Protein AF-A0A3C0NAW1-F1 (afdb_monomer_lite)

Sequence (76 aa):
QALPQTLAYMMANPNSEMPGFGMITTGDDYIFIKLNQQVRQYALSDKFTAISRDENNNLFRVLRVIKRITGLLVQP

Foldseek 3Di:
DCPVVQVVVLLPPPDLVDWDKDWDDPPFKIKIKTARVVVRDMDIDPIFGCPDPDPPRSVVVVVVVVVVVVVVVDDD

pLDDT: mean 88.18, std 10.84, range [49.16, 97.0]

Structure (mmCIF, N/CA/C/O backbone):
data_AF-A0A3C0NAW1-F1
#
_entry.id   AF-A0A3C0NAW1-F1
#
loop_
_atom_site.group_PDB
_atom_site.id
_atom_site.type_symbol
_atom_site.label_atom_id
_atom_site.label_alt_id
_atom_site.label_comp_id
_atom_site.label_asym_id
_atom_site.label_entity_id
_atom_site.label_seq_id
_atom_site.pdbx_PDB_ins_code
_atom_site.Cartn_x
_atom_site.Cartn_y
_atom_site.Cartn_z
_atom_site.occupancy
_atom_site.B_iso_or_equiv
_atom_site.auth_seq_id
_atom_site.auth_comp_id
_atom_site.auth_asym_id
_atom_site.auth_atom_id
_atom_site.pdbx_PDB_model_num
ATOM 1 N N . GLN A 1 1 ? 3.454 -11.136 -0.113 1.00 66.00 1 GLN A N 1
ATOM 2 C CA . GLN A 1 1 ? 4.103 -11.693 1.095 1.00 66.00 1 GLN A CA 1
ATOM 3 C C . GLN A 1 1 ? 3.948 -10.809 2.337 1.00 66.00 1 GLN A C 1
ATOM 5 O O . GLN A 1 1 ? 4.089 -11.346 3.424 1.00 66.00 1 GLN A O 1
ATOM 10 N N . ALA A 1 2 ? 3.604 -9.514 2.218 1.00 91.00 2 ALA A N 1
ATOM 11 C CA . ALA A 1 2 ? 3.514 -8.627 3.385 1.00 91.00 2 ALA A CA 1
ATOM 12 C C . ALA A 1 2 ? 2.102 -8.356 3.953 1.00 91.00 2 ALA A C 1
ATOM 14 O O . ALA A 1 2 ? 1.947 -7.553 4.865 1.00 91.00 2 ALA A O 1
ATOM 15 N N . LEU A 1 3 ? 1.060 -8.998 3.418 1.00 94.50 3 LEU A N 1
ATOM 16 C CA . LEU A 1 3 ? -0.323 -8.619 3.716 1.00 94.50 3 LEU A CA 1
ATOM 17 C C . LEU A 1 3 ? -0.726 -8.795 5.192 1.00 94.50 3 LEU A C 1
ATOM 19 O O . LEU A 1 3 ? -1.237 -7.825 5.752 1.00 94.50 3 LEU A O 1
ATOM 23 N N . PRO A 1 4 ? -0.490 -9.949 5.852 1.00 94.88 4 PRO A N 1
ATOM 24 C CA . PRO A 1 4 ? -0.888 -10.120 7.250 1.00 94.88 4 PRO A CA 1
ATOM 25 C C . PRO A 1 4 ? -0.238 -9.096 8.187 1.00 94.88 4 PRO A C 1
ATOM 27 O O . PRO A 1 4 ? -0.926 -8.483 9.000 1.00 94.88 4 PRO A O 1
ATOM 30 N N . GLN A 1 5 ? 1.068 -8.857 8.042 1.00 94.94 5 GLN A N 1
ATOM 31 C CA . GLN A 1 5 ? 1.785 -7.888 8.868 1.00 94.94 5 GLN A CA 1
ATOM 32 C C . GLN A 1 5 ? 1.351 -6.450 8.575 1.00 94.94 5 GLN A C 1
ATOM 34 O O . GLN A 1 5 ? 1.165 -5.678 9.511 1.00 94.94 5 GLN A O 1
ATOM 39 N N . THR A 1 6 ? 1.118 -6.082 7.310 1.00 95.44 6 THR A N 1
ATOM 40 C CA . THR A 1 6 ? 0.632 -4.736 6.982 1.00 95.44 6 THR A CA 1
ATOM 41 C C . THR A 1 6 ? -0.761 -4.502 7.560 1.00 95.44 6 THR A C 1
ATOM 43 O O . THR A 1 6 ? -0.996 -3.454 8.154 1.00 95.44 6 THR A O 1
ATOM 46 N N . LEU A 1 7 ? -1.666 -5.482 7.471 1.00 96.06 7 LEU A N 1
ATOM 47 C CA . LEU A 1 7 ? -2.987 -5.382 8.095 1.00 96.06 7 LEU A CA 1
ATOM 48 C C . LEU A 1 7 ? -2.896 -5.272 9.620 1.00 96.06 7 LEU A C 1
ATOM 50 O O . LEU A 1 7 ? -3.624 -4.468 10.194 1.00 96.06 7 LEU A O 1
ATOM 54 N N . ALA A 1 8 ? -1.994 -6.013 10.273 1.00 95.38 8 ALA A N 1
ATOM 55 C CA . ALA A 1 8 ? -1.780 -5.902 11.717 1.00 95.38 8 ALA A CA 1
ATOM 56 C C . ALA A 1 8 ? -1.379 -4.474 12.128 1.00 95.38 8 ALA A C 1
ATOM 58 O O . ALA A 1 8 ? -1.971 -3.915 13.049 1.00 95.38 8 ALA A O 1
ATOM 59 N N . TYR A 1 9 ? -0.453 -3.848 11.394 1.00 95.00 9 TYR A N 1
ATOM 60 C CA . TYR A 1 9 ? -0.099 -2.439 11.601 1.00 95.00 9 TYR A CA 1
ATOM 61 C C . TYR A 1 9 ? -1.278 -1.491 11.346 1.00 95.00 9 TYR A C 1
ATOM 63 O O . TYR A 1 9 ? -1.510 -0.577 12.131 1.00 95.00 9 TYR A O 1
ATOM 71 N N . MET A 1 10 ? -2.044 -1.703 10.272 1.00 94.94 10 MET A N 1
ATOM 72 C CA . MET A 1 10 ? -3.191 -0.849 9.940 1.00 94.94 10 MET A CA 1
ATOM 73 C C . MET A 1 10 ? -4.332 -0.960 10.964 1.00 94.94 10 MET A C 1
ATOM 75 O O . MET A 1 10 ? -4.984 0.042 11.245 1.00 94.94 10 MET A O 1
ATOM 79 N N . MET A 1 11 ? -4.571 -2.147 11.532 1.00 94.69 11 MET A N 1
ATOM 80 C CA . MET A 1 11 ? -5.569 -2.377 12.590 1.00 94.69 11 MET A CA 1
ATOM 81 C C . MET A 1 11 ? -5.159 -1.778 13.938 1.00 94.69 11 MET A C 1
ATOM 83 O O . MET A 1 11 ? -6.016 -1.513 14.771 1.00 94.69 11 MET A O 1
ATOM 87 N N . ALA A 1 12 ? -3.865 -1.534 14.159 1.00 94.00 12 ALA A N 1
ATOM 88 C CA . ALA A 1 12 ? -3.390 -0.838 15.351 1.00 94.00 12 ALA A CA 1
ATOM 89 C C . ALA A 1 12 ? -3.662 0.681 15.312 1.00 94.00 12 ALA A C 1
ATOM 91 O O . ALA A 1 12 ? -3.397 1.368 16.296 1.00 94.00 12 ALA A O 1
ATOM 92 N N . ASN A 1 13 ? -4.181 1.223 14.200 1.00 90.31 13 ASN A N 1
ATOM 93 C CA . ASN A 1 13 ? -4.579 2.626 14.118 1.00 90.31 13 ASN A CA 1
ATOM 94 C C . ASN A 1 13 ? -5.781 2.894 15.051 1.00 90.31 13 ASN A C 1
ATOM 96 O O . ASN A 1 13 ? -6.861 2.355 14.788 1.00 90.31 13 ASN A O 1
ATOM 100 N N . PRO A 1 14 ? -5.634 3.751 16.085 1.00 88.94 14 PRO A N 1
ATOM 101 C CA . PRO A 1 14 ? -6.694 4.016 17.057 1.00 88.94 14 PRO A CA 1
ATOM 102 C C . PRO A 1 14 ? -7.883 4.774 16.454 1.00 88.94 14 PRO A C 1
ATOM 104 O O . PRO A 1 14 ? -8.990 4.697 16.985 1.00 88.94 14 PRO A O 1
ATOM 107 N N . ASN A 1 15 ? -7.682 5.492 15.344 1.00 87.38 15 ASN A N 1
ATOM 108 C CA . ASN A 1 15 ? -8.766 6.161 14.642 1.00 87.38 15 ASN A CA 1
ATOM 109 C C . ASN A 1 15 ? -9.401 5.211 13.618 1.00 87.38 15 ASN A C 1
ATOM 111 O O . ASN A 1 15 ? -8.872 4.998 12.524 1.00 87.38 15 ASN A O 1
ATOM 115 N N . SER A 1 16 ? -10.550 4.652 13.992 1.00 87.38 16 SER A N 1
ATOM 116 C CA . SER A 1 16 ? -11.326 3.725 13.165 1.00 87.38 16 SER A CA 1
ATOM 117 C C . SER A 1 16 ? -12.500 4.384 12.432 1.00 87.38 16 SER A C 1
ATOM 119 O O . SER A 1 16 ? -13.205 3.696 11.699 1.00 87.38 16 SER A O 1
ATOM 121 N N . GLU A 1 17 ? -12.712 5.696 12.591 1.00 88.62 17 GLU A N 1
ATOM 122 C CA . GLU A 1 17 ? -13.859 6.408 12.006 1.00 88.62 17 GLU A CA 1
ATOM 123 C C . GLU A 1 17 ? -13.761 6.541 10.483 1.00 88.62 17 GLU A C 1
ATOM 125 O O . GLU A 1 17 ? -14.778 6.603 9.793 1.00 88.62 17 GLU A O 1
ATOM 130 N N . MET A 1 18 ? -12.538 6.549 9.947 1.00 87.69 18 MET A N 1
ATOM 131 C CA . MET A 1 18 ? -12.279 6.645 8.513 1.00 87.69 18 MET A CA 1
ATOM 132 C C . MET A 1 18 ? -11.502 5.429 7.997 1.00 87.69 18 MET A C 1
ATOM 134 O O . MET A 1 18 ? -10.668 4.869 8.715 1.00 87.69 18 MET A O 1
ATOM 138 N N . PRO A 1 19 ? -11.719 5.019 6.731 1.00 91.31 19 PRO A N 1
ATOM 139 C CA . PRO A 1 19 ? -10.898 3.991 6.112 1.00 91.31 19 PRO A CA 1
ATOM 140 C C . PRO A 1 19 ? -9.415 4.381 6.097 1.00 91.31 19 PRO A C 1
ATOM 142 O O . PRO A 1 19 ? -9.054 5.467 5.646 1.00 91.31 19 PRO A O 1
ATOM 145 N N . GLY A 1 20 ? -8.557 3.464 6.537 1.00 92.62 20 GLY A N 1
ATOM 146 C CA . GLY A 1 20 ? -7.106 3.604 6.459 1.00 92.62 20 GLY A CA 1
ATOM 147 C C . GLY A 1 20 ? -6.567 3.110 5.119 1.00 92.62 20 GLY A C 1
ATOM 148 O O . GLY A 1 20 ? -7.065 2.128 4.562 1.00 92.62 20 GLY A O 1
ATOM 149 N N . PHE A 1 21 ? -5.518 3.761 4.617 1.00 94.00 21 PHE A N 1
ATOM 150 C CA . PHE A 1 21 ? -4.806 3.348 3.408 1.00 94.00 21 PHE A CA 1
ATOM 151 C C . PHE A 1 21 ? -3.391 2.887 3.750 1.00 94.00 21 PHE A C 1
ATOM 153 O O . PHE A 1 21 ? -2.721 3.483 4.589 1.00 94.00 21 PHE A O 1
ATOM 160 N N . GLY A 1 22 ? -2.943 1.820 3.096 1.00 93.62 22 GLY A N 1
ATOM 161 C CA . GLY A 1 22 ? -1.609 1.252 3.254 1.00 93.62 22 GLY A CA 1
ATOM 162 C C . GLY A 1 22 ? -1.029 0.826 1.912 1.00 93.62 22 GLY A C 1
ATOM 163 O O . GLY A 1 22 ? -1.726 0.797 0.896 1.00 93.62 22 GLY A O 1
ATOM 164 N N . MET A 1 23 ? 0.256 0.489 1.906 1.00 95.12 23 MET A N 1
ATOM 165 C CA . MET A 1 23 ? 0.950 0.023 0.712 1.00 95.12 23 MET A CA 1
ATOM 166 C C . MET A 1 23 ? 1.961 -1.058 1.081 1.00 95.12 23 MET A C 1
ATOM 168 O O . M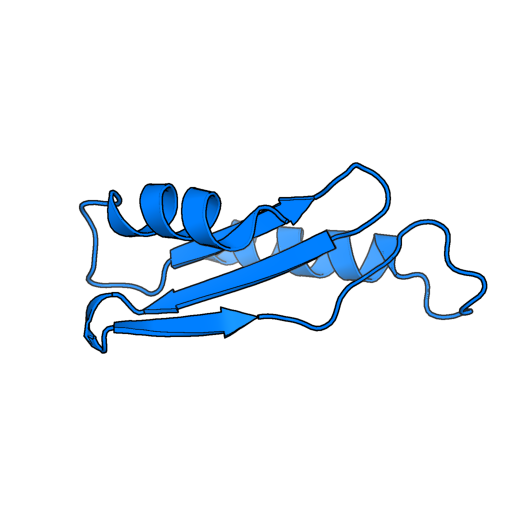ET A 1 23 ? 2.713 -0.914 2.041 1.00 95.12 23 MET A O 1
ATOM 172 N N . ILE A 1 24 ? 1.989 -2.125 0.290 1.00 95.56 24 ILE A N 1
ATOM 173 C CA . ILE A 1 24 ? 3.068 -3.110 0.287 1.00 95.56 24 ILE A CA 1
ATOM 174 C C . ILE A 1 24 ? 3.946 -2.804 -0.915 1.00 95.56 24 ILE A C 1
ATOM 176 O O . ILE A 1 24 ? 3.429 -2.687 -2.027 1.00 95.56 24 ILE A O 1
ATOM 180 N N . THR A 1 25 ? 5.258 -2.715 -0.710 1.00 92.50 25 THR A N 1
ATOM 181 C CA . THR A 1 25 ? 6.205 -2.556 -1.812 1.00 92.50 25 THR A CA 1
ATOM 182 C C . THR A 1 25 ? 7.509 -3.309 -1.579 1.00 92.50 25 THR A C 1
ATOM 184 O O . THR A 1 25 ? 7.949 -3.462 -0.440 1.00 92.50 25 THR A O 1
ATOM 187 N N . THR A 1 26 ? 8.110 -3.791 -2.667 1.00 89.69 26 THR A N 1
ATOM 188 C CA . THR A 1 26 ? 9.457 -4.389 -2.711 1.00 89.69 26 THR A CA 1
ATOM 189 C C . THR A 1 26 ? 10.460 -3.512 -3.473 1.00 89.69 26 THR A C 1
ATOM 191 O O . THR A 1 26 ? 11.571 -3.953 -3.748 1.00 89.69 26 THR A O 1
ATOM 194 N N . GLY A 1 27 ? 10.070 -2.286 -3.841 1.00 81.88 27 GLY A N 1
ATOM 195 C CA . GLY A 1 27 ? 10.836 -1.385 -4.707 1.00 81.88 27 GLY A CA 1
ATOM 196 C C . GLY A 1 27 ? 10.435 -1.467 -6.182 1.00 81.88 27 GLY A C 1
ATOM 197 O O . GLY A 1 27 ? 10.395 -0.433 -6.836 1.00 81.88 27 GLY A O 1
ATOM 198 N N . ASP A 1 28 ? 10.075 -2.653 -6.682 1.00 89.12 28 ASP A N 1
ATOM 199 C CA . ASP A 1 28 ? 9.576 -2.832 -8.058 1.00 89.12 28 ASP A CA 1
ATOM 200 C C . ASP A 1 28 ? 8.078 -3.168 -8.103 1.00 89.12 28 ASP A C 1
ATOM 202 O O . ASP A 1 28 ? 7.367 -2.686 -8.977 1.00 89.12 28 ASP A O 1
ATOM 206 N N . ASP A 1 29 ? 7.557 -3.916 -7.125 1.00 92.62 29 ASP A N 1
ATOM 207 C CA . ASP A 1 29 ? 6.123 -4.202 -7.016 1.00 92.62 29 ASP A CA 1
ATOM 208 C C . ASP A 1 29 ? 5.437 -3.302 -5.977 1.00 92.62 29 ASP A C 1
ATOM 210 O O . ASP A 1 29 ? 6.008 -2.989 -4.928 1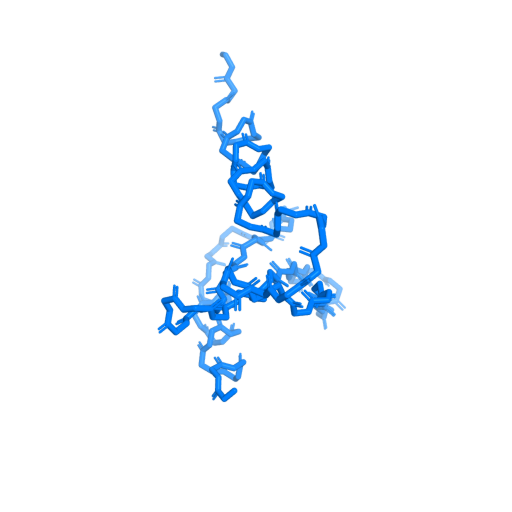.00 92.62 29 ASP A O 1
ATOM 214 N N . TYR A 1 30 ? 4.178 -2.943 -6.244 1.00 94.12 30 TYR A N 1
ATOM 215 C CA . TYR A 1 30 ? 3.331 -2.111 -5.390 1.00 94.12 30 TYR A CA 1
ATOM 216 C C . TYR A 1 30 ? 1.906 -2.669 -5.333 1.00 94.12 30 TYR A C 1
ATOM 218 O O . TYR A 1 30 ? 1.288 -2.931 -6.365 1.00 94.12 30 TYR A O 1
ATOM 226 N N . ILE A 1 31 ? 1.364 -2.811 -4.124 1.00 95.75 31 ILE A N 1
ATOM 227 C CA . ILE A 1 31 ? -0.045 -3.149 -3.875 1.00 95.75 31 ILE A CA 1
ATOM 228 C C . ILE A 1 31 ? -0.586 -2.159 -2.851 1.00 95.75 31 ILE A C 1
ATOM 230 O O . ILE A 1 31 ? -0.044 -2.048 -1.749 1.00 95.75 31 ILE A O 1
ATOM 234 N N . PHE A 1 32 ? -1.663 -1.461 -3.198 1.00 96.06 32 PHE A N 1
ATOM 235 C CA . PHE A 1 32 ? -2.369 -0.583 -2.274 1.00 96.06 32 PHE A CA 1
ATOM 236 C C . PHE A 1 32 ? -3.424 -1.366 -1.499 1.00 96.06 32 PHE A C 1
ATOM 238 O O . PHE A 1 32 ? -4.085 -2.252 -2.038 1.00 96.06 32 PHE A O 1
ATOM 245 N N . ILE A 1 33 ? -3.597 -1.004 -0.232 1.00 96.62 33 ILE A N 1
ATOM 246 C CA . ILE A 1 33 ? -4.571 -1.596 0.679 1.00 96.62 33 ILE A CA 1
ATOM 247 C C . ILE A 1 33 ? -5.505 -0.496 1.160 1.00 96.62 33 ILE A C 1
ATOM 249 O O . ILE A 1 33 ? -5.053 0.572 1.572 1.00 96.62 33 ILE A O 1
ATOM 253 N N . LYS A 1 34 ? -6.805 -0.781 1.166 1.00 95.56 34 LYS A N 1
ATOM 254 C CA . LYS A 1 34 ? -7.809 0.009 1.883 1.00 95.56 34 LYS A CA 1
ATOM 255 C C . LYS A 1 34 ? -8.397 -0.855 2.989 1.00 95.56 34 LYS A C 1
ATOM 257 O O . LYS A 1 34 ? -8.941 -1.909 2.684 1.00 95.56 34 LYS A O 1
ATOM 262 N N . LEU A 1 35 ? -8.316 -0.410 4.239 1.00 96.44 35 LEU A N 1
ATOM 263 C CA . LEU A 1 35 ? -8.912 -1.072 5.400 1.00 96.44 35 LEU A CA 1
ATOM 264 C C . LEU A 1 35 ? -10.062 -0.223 5.937 1.00 96.44 35 LEU A C 1
ATOM 266 O O . LEU A 1 35 ? -9.864 0.936 6.291 1.00 96.44 35 LEU A O 1
ATOM 270 N N . ASN A 1 36 ? -11.249 -0.809 6.048 1.00 95.62 36 ASN A N 1
ATOM 271 C CA . ASN A 1 36 ? -12.341 -0.256 6.834 1.00 95.62 36 ASN A CA 1
ATOM 272 C C . ASN A 1 36 ? -12.501 -1.093 8.110 1.00 95.62 36 ASN A C 1
ATOM 274 O O . ASN A 1 36 ? -13.015 -2.214 8.073 1.00 95.62 36 ASN A O 1
ATOM 278 N N . GLN A 1 37 ? -12.048 -0.535 9.235 1.00 93.38 37 GLN A N 1
ATOM 279 C CA . GLN A 1 37 ? -12.081 -1.208 10.532 1.00 93.38 37 GLN A CA 1
ATOM 280 C C . GLN A 1 37 ? -13.509 -1.377 11.074 1.00 93.38 37 GLN A C 1
ATOM 282 O O . GLN A 1 37 ? -13.788 -2.389 11.714 1.00 93.38 37 GLN A O 1
ATOM 287 N N . GLN A 1 38 ? -14.428 -0.453 10.763 1.00 92.81 38 GLN A N 1
ATOM 288 C CA . GLN A 1 38 ? -15.812 -0.498 11.254 1.00 92.81 38 GLN A CA 1
ATOM 289 C C . GLN A 1 38 ? -16.555 -1.734 10.742 1.00 92.81 38 GLN A C 1
ATOM 291 O O . GLN A 1 38 ? -17.241 -2.410 11.503 1.00 92.81 38 GLN A O 1
ATOM 296 N N . VAL A 1 39 ? -16.376 -2.063 9.459 1.00 95.38 39 VAL A N 1
ATOM 297 C CA . VAL A 1 39 ? -17.008 -3.237 8.828 1.00 95.38 39 VAL A CA 1
ATOM 298 C C . VAL A 1 39 ? -16.072 -4.445 8.733 1.00 95.38 39 VAL A C 1
ATOM 300 O O . VAL A 1 39 ? -16.456 -5.470 8.179 1.00 95.38 39 VAL A O 1
ATOM 303 N N . ARG A 1 40 ? -14.848 -4.340 9.272 1.00 93.31 40 ARG A N 1
ATOM 304 C CA . ARG A 1 40 ? -13.808 -5.388 9.257 1.00 93.31 40 ARG A CA 1
ATOM 305 C C . ARG A 1 40 ? -13.491 -5.92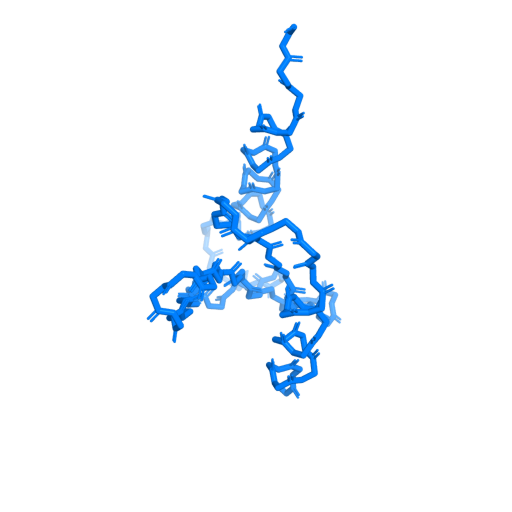0 7.855 1.00 93.31 40 ARG A C 1
ATOM 307 O O . ARG A 1 40 ? -13.274 -7.116 7.668 1.00 93.31 40 ARG A O 1
ATOM 314 N N . GLN A 1 41 ? -13.456 -5.032 6.865 1.00 96.31 41 GLN A N 1
ATOM 315 C CA . GLN A 1 41 ? -13.158 -5.390 5.477 1.00 96.31 41 GLN A CA 1
ATOM 316 C C . GLN A 1 41 ? -11.915 -4.672 4.983 1.00 96.31 41 GLN A C 1
ATOM 318 O O . GLN A 1 41 ? -11.668 -3.512 5.320 1.00 96.31 41 GLN A O 1
ATOM 323 N N . TYR A 1 42 ? -11.166 -5.352 4.123 1.00 97.00 42 TYR A N 1
ATOM 324 C CA . TYR A 1 42 ? -10.089 -4.744 3.367 1.00 97.00 42 TYR A CA 1
ATOM 325 C C . TYR A 1 42 ? -10.237 -5.054 1.880 1.00 97.00 42 TYR A C 1
ATOM 327 O O . TYR A 1 42 ? -10.833 -6.057 1.492 1.00 97.00 42 TYR A O 1
ATOM 335 N N . ALA A 1 43 ? -9.678 -4.178 1.058 1.00 96.81 43 ALA A N 1
ATOM 336 C CA . ALA A 1 43 ? -9.564 -4.361 -0.378 1.00 96.81 43 ALA A CA 1
ATOM 337 C C . ALA A 1 43 ? -8.118 -4.128 -0.812 1.00 96.81 43 ALA A C 1
ATOM 339 O O . ALA A 1 43 ? -7.389 -3.351 -0.187 1.00 96.81 43 ALA A O 1
ATOM 340 N N . LEU A 1 44 ? -7.730 -4.796 -1.895 1.00 97.00 44 LEU A N 1
ATOM 341 C CA . LEU A 1 44 ? -6.421 -4.674 -2.524 1.00 97.00 44 LEU A CA 1
ATOM 342 C C . LEU A 1 44 ? -6.593 -4.065 -3.913 1.00 97.00 44 LEU A C 1
ATOM 344 O O . LEU A 1 44 ? -7.585 -4.339 -4.588 1.00 97.00 44 LEU A O 1
ATOM 348 N N . SER A 1 45 ? -5.633 -3.251 -4.341 1.00 94.81 45 SER A N 1
ATOM 349 C CA . SER A 1 45 ? -5.502 -2.916 -5.757 1.00 94.81 45 SER A CA 1
ATOM 350 C C . SER A 1 45 ? -4.926 -4.092 -6.542 1.00 94.81 45 SER A C 1
ATOM 352 O O . SER A 1 45 ? -4.331 -5.008 -5.966 1.00 94.81 45 SER A O 1
ATOM 354 N N . ASP A 1 46 ? -4.980 -3.992 -7.869 1.00 91.94 46 ASP A N 1
ATOM 355 C CA . ASP A 1 46 ? -4.072 -4.753 -8.721 1.00 91.94 46 ASP A CA 1
ATOM 356 C C . ASP A 1 46 ? -2.611 -4.481 -8.333 1.00 91.94 46 ASP A C 1
ATOM 358 O O . ASP A 1 46 ? -2.274 -3.433 -7.759 1.00 91.94 46 ASP A O 1
ATOM 362 N N . LYS A 1 47 ? -1.737 -5.439 -8.647 1.00 92.19 47 LYS A N 1
ATOM 363 C CA . LYS A 1 47 ? -0.296 -5.277 -8.463 1.00 92.19 47 LYS A CA 1
ATOM 364 C C . LYS A 1 47 ? 0.261 -4.405 -9.584 1.00 92.19 47 LYS A C 1
ATOM 366 O O . LYS A 1 47 ? 0.141 -4.754 -10.755 1.00 92.19 47 LYS A O 1
ATOM 371 N N . PHE A 1 48 ? 0.918 -3.313 -9.217 1.00 91.44 48 PHE A N 1
ATOM 372 C CA . PHE A 1 48 ? 1.674 -2.482 -10.147 1.00 91.44 48 PHE A CA 1
ATOM 373 C C . PHE A 1 48 ? 3.145 -2.882 -10.095 1.00 91.44 48 PHE A C 1
ATOM 375 O O . PHE A 1 48 ? 3.708 -2.950 -9.007 1.00 91.44 48 PHE A O 1
ATOM 382 N N . THR A 1 49 ? 3.767 -3.095 -11.251 1.00 91.12 49 THR A N 1
ATOM 383 C CA . THR A 1 49 ? 5.216 -3.323 -11.366 1.00 91.12 49 THR A CA 1
ATOM 384 C C . THR A 1 49 ? 5.842 -2.102 -12.041 1.00 91.12 49 THR A C 1
ATOM 386 O O . THR A 1 49 ? 5.405 -1.729 -13.130 1.00 91.12 49 THR A O 1
ATOM 389 N N . ALA A 1 50 ? 6.804 -1.436 -11.394 1.00 84.38 50 ALA A N 1
ATOM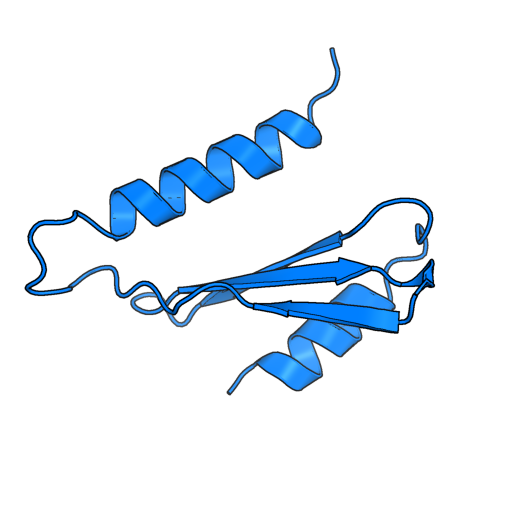 390 C CA . ALA A 1 50 ? 7.401 -0.191 -11.883 1.00 84.38 50 ALA A CA 1
ATOM 391 C C . ALA A 1 50 ? 8.173 -0.404 -13.185 1.00 84.38 50 ALA A C 1
ATOM 393 O O . ALA A 1 50 ? 7.997 0.375 -14.123 1.00 84.38 50 ALA A O 1
ATOM 394 N N . ILE A 1 51 ? 8.972 -1.469 -13.263 1.00 80.12 51 ILE A N 1
ATOM 395 C CA . ILE A 1 51 ? 9.706 -1.857 -14.468 1.00 80.12 51 ILE A CA 1
ATOM 396 C C . ILE A 1 51 ? 8.904 -2.933 -15.211 1.00 80.12 51 ILE A C 1
ATOM 398 O O . ILE A 1 51 ? 9.286 -4.097 -15.316 1.00 80.12 51 ILE A O 1
ATOM 402 N N . SER A 1 52 ? 7.737 -2.550 -15.732 1.00 72.31 52 SER A N 1
ATOM 403 C CA . SER A 1 52 ? 6.931 -3.415 -16.599 1.00 72.31 52 SER A CA 1
ATOM 404 C C . SER A 1 52 ? 7.189 -3.124 -18.078 1.00 72.31 52 SER A C 1
ATOM 406 O O . SER A 1 52 ? 7.347 -1.970 -18.460 1.00 72.31 52 SER A O 1
ATOM 408 N N . ARG A 1 53 ? 7.121 -4.154 -18.934 1.00 68.69 53 ARG A N 1
ATOM 409 C CA . ARG A 1 53 ? 7.087 -3.991 -20.406 1.00 68.69 53 ARG A CA 1
ATOM 410 C C . ARG A 1 53 ? 5.766 -3.403 -20.931 1.00 68.69 53 ARG A C 1
ATOM 412 O O . ARG A 1 53 ? 5.633 -3.191 -22.128 1.00 68.69 53 ARG A O 1
ATOM 419 N N . ASP A 1 54 ? 4.795 -3.197 -20.046 1.00 65.19 54 ASP A N 1
ATOM 420 C CA . ASP A 1 54 ? 3.507 -2.576 -20.344 1.00 65.19 54 ASP A CA 1
ATOM 421 C C . ASP A 1 54 ? 3.694 -1.068 -20.587 1.00 65.19 54 ASP A C 1
ATOM 423 O O . ASP A 1 54 ? 4.313 -0.370 -19.780 1.00 65.19 54 ASP A O 1
ATOM 427 N N . GLU A 1 55 ? 3.144 -0.561 -21.692 1.00 60.28 55 GLU A N 1
ATOM 428 C CA . GLU A 1 55 ? 3.236 0.844 -22.123 1.00 60.28 55 GLU A CA 1
ATOM 429 C C . GLU A 1 55 ? 2.568 1.820 -21.133 1.00 60.28 55 GLU A C 1
ATOM 431 O O . GLU A 1 55 ? 2.775 3.032 -21.185 1.00 60.28 55 GLU A O 1
ATOM 436 N N . ASN A 1 56 ? 1.781 1.303 -20.185 1.00 64.31 56 ASN A N 1
ATOM 437 C CA . ASN A 1 56 ? 0.925 2.079 -19.288 1.00 64.31 56 ASN A CA 1
ATOM 438 C C . ASN A 1 56 ? 1.609 2.828 -18.135 1.00 64.31 56 ASN A C 1
ATOM 440 O O . ASN A 1 56 ? 0.913 3.419 -17.301 1.00 64.31 56 ASN A O 1
ATOM 444 N N . ASN A 1 57 ? 2.941 2.850 -18.097 1.00 80.25 57 ASN A N 1
ATOM 445 C CA . ASN A 1 57 ? 3.733 3.642 -17.162 1.00 80.25 57 ASN A CA 1
ATOM 446 C C . ASN A 1 57 ? 3.261 3.503 -15.696 1.00 80.25 57 ASN A C 1
ATOM 448 O O . ASN A 1 57 ? 2.801 4.449 -15.041 1.00 80.25 57 ASN A O 1
ATOM 452 N N . ASN A 1 58 ? 3.333 2.271 -15.194 1.00 88.19 58 ASN A N 1
ATOM 453 C CA . ASN A 1 58 ? 2.811 1.881 -13.885 1.00 88.19 58 ASN A CA 1
ATOM 454 C C . ASN A 1 58 ? 3.415 2.682 -12.727 1.00 88.19 58 ASN A C 1
ATOM 456 O O . ASN A 1 58 ? 2.695 3.010 -11.784 1.00 88.19 58 ASN A O 1
ATOM 460 N N . LEU A 1 59 ? 4.682 3.096 -12.826 1.00 88.69 59 LEU A N 1
ATOM 461 C CA . LEU A 1 59 ? 5.295 3.973 -11.829 1.00 88.69 59 LEU A CA 1
ATOM 462 C C . LEU A 1 59 ? 4.542 5.307 -11.703 1.00 88.69 59 LEU A C 1
ATOM 464 O O . LEU A 1 59 ? 4.253 5.765 -10.599 1.00 88.69 59 LEU A O 1
ATOM 468 N N . PHE A 1 60 ? 4.138 5.916 -12.819 1.00 89.50 60 PHE A N 1
ATOM 469 C CA . PHE A 1 60 ? 3.379 7.168 -12.782 1.00 89.50 60 PHE A CA 1
ATOM 470 C C . PHE A 1 60 ? 1.962 6.959 -12.240 1.00 89.50 60 PHE A C 1
ATOM 472 O O . PHE A 1 60 ? 1.424 7.845 -11.570 1.00 89.50 60 PHE A O 1
ATOM 479 N N . ARG A 1 61 ? 1.354 5.788 -12.478 1.00 90.81 61 ARG A N 1
ATOM 480 C CA . ARG A 1 61 ? 0.077 5.419 -11.846 1.00 90.81 61 ARG A CA 1
ATOM 481 C C . ARG A 1 61 ? 0.225 5.313 -10.327 1.00 90.81 61 ARG A C 1
ATOM 483 O O . ARG A 1 61 ? -0.572 5.922 -9.615 1.00 90.81 61 ARG A O 1
ATOM 490 N N . VAL A 1 62 ? 1.268 4.640 -9.837 1.00 92.75 62 VAL A N 1
ATOM 491 C CA . VAL A 1 62 ? 1.592 4.537 -8.401 1.00 92.75 62 VAL A CA 1
ATOM 492 C C . VAL A 1 62 ? 1.754 5.928 -7.779 1.00 92.75 62 VAL A C 1
ATOM 494 O O . VAL A 1 62 ? 1.076 6.245 -6.801 1.00 92.75 62 VAL A O 1
ATOM 497 N N . LEU A 1 63 ? 2.560 6.805 -8.387 1.00 92.44 63 LEU A N 1
ATOM 498 C CA . LEU A 1 63 ? 2.763 8.177 -7.900 1.00 92.44 63 LEU A CA 1
ATOM 499 C C . LEU A 1 63 ? 1.462 8.995 -7.877 1.00 92.44 63 LEU A C 1
ATOM 501 O O . LEU A 1 63 ? 1.228 9.772 -6.949 1.00 92.44 63 LEU A O 1
ATOM 505 N N . ARG A 1 64 ? 0.577 8.804 -8.863 1.00 92.94 64 ARG A N 1
ATOM 506 C CA . ARG A 1 64 ? -0.737 9.461 -8.902 1.00 92.94 64 ARG A CA 1
ATOM 507 C C . ARG A 1 64 ? -1.642 9.001 -7.759 1.00 92.94 64 ARG A C 1
ATOM 509 O O . ARG A 1 64 ? -2.330 9.836 -7.173 1.00 92.94 64 ARG A O 1
ATOM 516 N N . VAL A 1 65 ? -1.644 7.706 -7.437 1.00 93.25 65 VAL A N 1
ATOM 517 C CA . VAL A 1 65 ? -2.401 7.172 -6.294 1.00 93.25 65 VAL A CA 1
ATOM 518 C C . VAL A 1 65 ? -1.872 7.763 -4.989 1.00 93.25 65 VAL A C 1
ATOM 520 O O . VAL A 1 65 ? -2.666 8.281 -4.206 1.00 93.25 65 VAL A O 1
ATOM 523 N N . ILE A 1 66 ? -0.547 7.785 -4.796 1.00 93.19 66 ILE A N 1
ATOM 524 C CA . ILE A 1 66 ? 0.082 8.392 -3.612 1.00 93.19 66 ILE A CA 1
ATOM 525 C C . ILE A 1 66 ? -0.325 9.865 -3.484 1.00 93.19 66 ILE A C 1
ATOM 527 O O . ILE A 1 66 ? -0.820 10.262 -2.433 1.00 93.19 66 ILE A O 1
ATOM 531 N N . LYS A 1 67 ? -0.216 10.654 -4.564 1.00 94.12 67 LYS A N 1
ATOM 532 C CA . LYS A 1 67 ? -0.626 12.070 -4.580 1.00 94.12 67 LYS A CA 1
ATOM 533 C C . LYS A 1 67 ? -2.099 12.265 -4.207 1.00 94.12 67 LYS A C 1
ATOM 535 O O . LYS A 1 67 ? -2.449 13.238 -3.546 1.00 94.12 67 LYS A O 1
ATOM 540 N N . ARG A 1 68 ? -2.980 11.360 -4.644 1.00 91.69 68 ARG A N 1
ATOM 541 C CA . ARG A 1 68 ? -4.405 11.428 -4.303 1.00 91.69 68 ARG A CA 1
ATOM 542 C C . ARG A 1 68 ? -4.642 11.130 -2.826 1.00 91.69 68 ARG A C 1
ATOM 544 O O . ARG A 1 68 ? -5.433 11.830 -2.214 1.00 91.69 68 ARG A O 1
ATOM 551 N N . ILE A 1 69 ? -3.963 10.128 -2.264 1.00 89.56 69 ILE A N 1
ATOM 552 C CA . ILE A 1 69 ? -4.078 9.782 -0.839 1.00 89.56 69 ILE A CA 1
ATOM 553 C C . ILE A 1 69 ? -3.545 10.923 0.033 1.00 89.56 69 ILE A C 1
ATOM 555 O O . ILE A 1 69 ? -4.217 11.323 0.977 1.00 89.56 69 ILE A O 1
ATOM 559 N N . THR A 1 70 ? -2.385 11.499 -0.296 1.00 87.25 70 THR A N 1
ATOM 560 C CA . THR A 1 70 ? -1.831 12.627 0.473 1.00 87.25 70 THR A CA 1
ATOM 561 C C . THR A 1 70 ? -2.718 13.866 0.400 1.00 87.25 70 THR A C 1
ATOM 563 O O . THR A 1 70 ? -2.891 14.545 1.407 1.00 87.25 70 THR A O 1
ATOM 566 N N . GLY A 1 71 ? -3.359 14.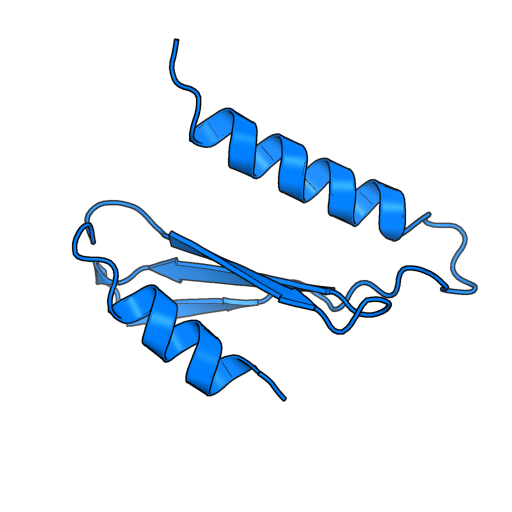120 -0.745 1.00 87.00 71 GLY A N 1
ATOM 567 C CA . GLY A 1 71 ? -4.353 15.185 -0.882 1.00 87.00 71 GLY A CA 1
ATOM 568 C C . GLY A 1 71 ? -5.602 15.011 -0.006 1.00 87.00 71 GLY A C 1
ATOM 569 O O . GLY A 1 71 ? -6.281 15.994 0.250 1.00 87.00 71 GLY A O 1
ATOM 570 N N . LEU A 1 72 ? -5.906 13.798 0.476 1.00 80.88 72 LEU A N 1
ATOM 571 C CA . LEU A 1 72 ? -6.987 13.571 1.449 1.00 80.88 72 LEU A CA 1
ATOM 572 C C . LEU A 1 72 ? -6.550 13.863 2.893 1.00 80.88 72 LEU A C 1
ATOM 574 O O . LEU A 1 72 ? -7.398 14.115 3.742 1.00 80.88 72 LEU A O 1
ATOM 578 N N . LEU A 1 73 ? -5.244 13.796 3.178 1.00 72.62 73 LEU A N 1
ATOM 579 C CA . LEU A 1 73 ? -4.678 14.054 4.507 1.00 72.62 73 LEU A CA 1
ATOM 580 C C . LEU A 1 73 ? -4.440 15.547 4.753 1.00 72.62 73 LEU A C 1
ATOM 582 O O . LEU A 1 73 ? -4.494 16.000 5.893 1.00 72.62 73 LEU A O 1
ATOM 586 N N . VAL A 1 74 ? -4.182 16.306 3.688 1.00 63.72 74 VAL A N 1
ATOM 587 C CA . VAL A 1 74 ? -4.049 17.762 3.735 1.00 63.72 74 VAL A CA 1
ATOM 588 C C . VAL A 1 74 ? -5.431 18.370 3.508 1.00 63.72 74 VAL A C 1
ATOM 590 O O . VAL A 1 74 ? -5.805 18.683 2.380 1.00 63.72 74 VAL A O 1
ATOM 593 N N . GLN A 1 75 ? -6.216 18.495 4.577 1.00 49.16 75 GLN A N 1
ATOM 594 C CA . GLN A 1 75 ? -7.341 19.434 4.568 1.00 49.16 75 GLN A CA 1
ATOM 595 C C . GLN A 1 75 ? -6.772 20.867 4.637 1.00 49.16 75 GLN A C 1
ATOM 597 O O . GLN A 1 75 ? -5.778 21.058 5.344 1.00 49.16 75 GLN A O 1
ATOM 602 N N . PRO A 1 76 ? -7.315 21.847 3.889 1.00 49.25 76 PRO A N 1
ATOM 603 C CA . PRO A 1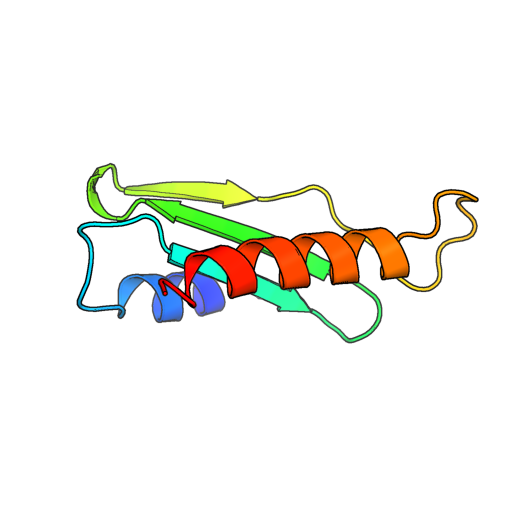 76 ? -7.008 23.257 4.125 1.00 49.25 76 PRO A CA 1
ATOM 604 C C . PRO A 1 76 ? -7.482 23.720 5.509 1.00 49.25 76 PRO A C 1
ATOM 606 O O . PRO A 1 76 ? -8.454 23.128 6.035 1.00 49.25 76 PRO A O 1
#

Secondary structure (DSSP, 8-state):
--HHHHHHHHHT-S--SS-EEEEEE-SSEEEEEEEETTTTEEEEPPPEETT-SSTT-HHHHHHHHHHHHHHHH---

Radius of gyration: 13.55 Å; chains: 1; bounding box: 28×35×39 Å